Protein AF-Q5CYL1-F1 (afdb_monomer_lite)

Foldseek 3Di:
DDPPDDDDDDLVVVLVCVVVVNDDDDDDPCLDPVVLVVLVVALLQDLQVVVPLCNLVVVCSVCVSVVVVVSNVSSVVSVVNLVVVLLVVLVLVPDDDDPCVVVVVPPSNVSSVNSHHPVSVVVSVVSNVVVVVVVVVVVVVVVD

Radius of gyration: 20.31 Å; chains: 1; bounding box: 49×25×70 Å

Sequence (144 aa):
ILAGEILQLPIWLARELYSRGFVGIDYPDFLSSKMSNALRTDPCSVDLNNISPYFFQVSVIFLGLLQDELFLKVILESFRSRLEKLFLVSIYLHLPNSSESSKMNNDHTQVFLKSLTSIEKDMLEESSISYFQSANALYCRRVK

InterPro domains:
  IPR010492 GINS complex, subunit Psf3 [PTHR22768] (3-128)
  IPR021151 GINS subunit, domain A [PF05916] (31-132)
  IPR036224 GINS, helical bundle-like domain superfamily [SSF158573] (28-128)
  IPR038437 GINS complex, subunit Psf3 superfamily [G3DSA:1.20.58.2050] (1-136)

Structure (mmCIF, N/CA/C/O backbone):
data_AF-Q5CYL1-F1
#
_entry.id   AF-Q5CYL1-F1
#
loop_
_atom_site.group_PDB
_atom_site.id
_atom_site.type_symbol
_atom_site.label_atom_id
_atom_site.label_alt_id
_atom_site.label_comp_id
_atom_site.label_asym_id
_atom_site.label_entity_id
_atom_site.label_seq_id
_atom_site.pdbx_PDB_ins_code
_atom_site.Cartn_x
_atom_site.Cartn_y
_atom_site.Cartn_z
_atom_site.occupancy
_atom_site.B_iso_or_equiv
_atom_site.auth_seq_id
_atom_site.auth_comp_id
_atom_site.auth_asym_id
_atom_site.auth_atom_id
_atom_site.pdbx_PDB_model_num
ATOM 1 N N . ILE A 1 1 ? -23.460 -6.599 19.705 1.00 77.19 1 ILE A N 1
ATOM 2 C CA . ILE A 1 1 ? -22.292 -5.700 19.667 1.00 77.19 1 ILE A CA 1
ATOM 3 C C . ILE A 1 1 ? -22.298 -4.923 20.964 1.00 77.19 1 ILE A C 1
ATOM 5 O O . ILE A 1 1 ? -23.254 -4.190 21.216 1.00 77.19 1 ILE A O 1
ATOM 9 N N . LEU A 1 2 ? -21.318 -5.185 21.818 1.00 89.06 2 LEU A N 1
ATOM 10 C CA . LEU A 1 2 ? -21.114 -4.438 23.056 1.00 89.06 2 LEU A CA 1
ATOM 11 C C . LEU A 1 2 ? -20.278 -3.185 22.762 1.00 89.06 2 LEU A C 1
ATOM 13 O O . LEU A 1 2 ? -19.507 -3.149 21.804 1.00 89.06 2 LEU A O 1
ATOM 17 N N . ALA A 1 3 ? -20.437 -2.139 23.572 1.00 88.19 3 ALA A N 1
ATOM 18 C CA . ALA A 1 3 ? -19.595 -0.954 23.447 1.00 88.19 3 ALA A CA 1
ATOM 19 C C . ALA A 1 3 ? -18.129 -1.317 23.748 1.00 88.19 3 ALA A C 1
ATOM 21 O O . ALA A 1 3 ? -17.852 -1.967 24.755 1.00 88.19 3 ALA A O 1
ATOM 22 N N . GLY A 1 4 ? -17.207 -0.898 22.876 1.00 87.19 4 GLY A N 1
ATOM 23 C CA . GLY A 1 4 ? -15.774 -1.197 22.999 1.00 87.19 4 GLY A CA 1
ATOM 24 C C . GLY A 1 4 ? -15.348 -2.574 22.475 1.00 87.19 4 GLY A C 1
ATOM 25 O O . GLY A 1 4 ? -14.199 -2.962 22.662 1.00 87.19 4 GLY A O 1
ATOM 26 N N . GLU A 1 5 ? -16.244 -3.320 21.825 1.00 93.50 5 GLU A N 1
ATOM 27 C CA . GLU A 1 5 ? -15.903 -4.579 21.159 1.00 93.50 5 GLU A CA 1
ATOM 28 C C . GLU A 1 5 ? -15.056 -4.323 19.896 1.00 93.50 5 GLU A C 1
ATOM 30 O O . GLU A 1 5 ? -15.400 -3.473 19.074 1.00 93.50 5 GLU A O 1
ATOM 35 N N . ILE A 1 6 ? -13.953 -5.063 19.734 1.00 91.75 6 ILE A N 1
ATOM 36 C CA . ILE A 1 6 ? -13.077 -4.966 18.557 1.00 91.75 6 ILE A CA 1
ATOM 37 C C . ILE A 1 6 ? -13.688 -5.801 17.432 1.00 91.75 6 ILE A C 1
ATOM 39 O O . ILE A 1 6 ? -13.848 -7.015 17.560 1.00 91.75 6 ILE A O 1
ATOM 43 N N . LEU A 1 7 ? -14.009 -5.151 16.316 1.00 91.31 7 LEU A N 1
ATOM 44 C CA . LEU A 1 7 ? -14.642 -5.781 15.161 1.00 91.31 7 LEU A CA 1
ATOM 45 C C . LEU A 1 7 ? -13.722 -5.721 13.944 1.00 91.31 7 LEU A C 1
ATOM 47 O O . LEU A 1 7 ? -13.167 -4.673 13.622 1.00 91.31 7 LEU A O 1
ATOM 51 N N . GLN A 1 8 ? -13.621 -6.831 13.215 1.00 91.88 8 GLN A N 1
ATOM 52 C CA . GLN A 1 8 ? -13.008 -6.829 11.891 1.00 91.88 8 GLN A CA 1
ATOM 53 C C . GLN A 1 8 ? -14.054 -6.439 10.852 1.00 91.88 8 GLN A C 1
ATOM 55 O O . GLN A 1 8 ? -15.028 -7.160 10.632 1.00 91.88 8 GLN A O 1
ATOM 60 N N . LEU A 1 9 ? -13.855 -5.286 10.217 1.00 91.25 9 LEU A N 1
ATOM 61 C CA . LEU A 1 9 ? -14.783 -4.734 9.239 1.00 91.25 9 LEU A CA 1
ATOM 62 C C . LEU A 1 9 ? -14.091 -4.538 7.887 1.00 91.25 9 LEU A C 1
ATOM 64 O O . LEU A 1 9 ? -12.940 -4.098 7.840 1.00 91.25 9 LEU A O 1
ATOM 68 N N . PRO A 1 10 ? -14.793 -4.787 6.769 1.00 91.56 10 PRO A N 1
ATOM 69 C CA . PRO A 1 10 ? -14.323 -4.354 5.464 1.00 91.56 10 PRO A CA 1
ATOM 70 C C . PRO A 1 10 ? -14.152 -2.831 5.417 1.00 91.56 10 PRO A C 1
ATOM 72 O O . PRO A 1 10 ? -14.981 -2.091 5.950 1.00 91.56 10 PRO A O 1
ATOM 75 N N . ILE A 1 11 ? -13.121 -2.353 4.715 1.00 88.69 11 ILE A N 1
ATOM 76 C CA . ILE A 1 11 ? -12.754 -0.927 4.701 1.00 88.69 11 ILE A CA 1
ATOM 77 C C . ILE A 1 11 ? -13.882 -0.008 4.209 1.00 88.69 11 ILE A C 1
ATOM 79 O O . ILE A 1 11 ? -14.057 1.093 4.726 1.00 88.69 11 ILE A O 1
ATOM 83 N N . TRP A 1 12 ? -14.687 -0.474 3.249 1.00 91.94 12 TRP A N 1
ATOM 84 C CA . TRP A 1 12 ? -15.824 0.278 2.716 1.00 91.94 12 TRP A CA 1
ATOM 85 C C . TRP A 1 12 ? -16.910 0.505 3.773 1.00 91.94 12 TRP A C 1
ATOM 87 O O . TRP A 1 12 ? -17.505 1.576 3.811 1.00 91.94 12 TRP A O 1
ATOM 97 N N . LEU A 1 13 ? -17.130 -0.465 4.664 1.00 93.38 13 LEU A N 1
ATOM 98 C CA . LEU A 1 13 ? -18.106 -0.354 5.746 1.00 93.38 13 LEU A CA 1
ATOM 99 C C . LEU A 1 13 ? -17.538 0.455 6.909 1.00 93.38 13 LEU A C 1
ATOM 101 O O . LEU A 1 13 ? -18.213 1.335 7.438 1.00 93.38 13 LEU A O 1
ATOM 105 N N . ALA A 1 14 ? -16.285 0.179 7.281 1.00 91.81 14 ALA A N 1
ATOM 106 C CA . ALA A 1 14 ? -15.589 0.894 8.344 1.00 91.81 14 ALA A CA 1
ATOM 107 C C . ALA A 1 14 ? -15.565 2.404 8.071 1.00 91.81 14 ALA A C 1
ATOM 109 O O . ALA A 1 14 ? -15.857 3.190 8.967 1.00 91.81 14 ALA A O 1
ATOM 110 N N . ARG A 1 15 ? -15.320 2.808 6.818 1.00 90.88 15 ARG A N 1
ATOM 111 C CA . ARG A 1 15 ? -15.369 4.207 6.372 1.00 90.88 15 ARG A CA 1
ATOM 112 C C . ARG A 1 15 ? -16.718 4.874 6.640 1.00 90.88 15 ARG A C 1
ATOM 114 O O . ARG A 1 15 ? -16.751 5.976 7.181 1.00 90.88 15 ARG A O 1
ATOM 121 N N . GLU A 1 16 ? -17.812 4.217 6.265 1.00 94.06 16 GLU A N 1
ATOM 122 C CA . GLU A 1 16 ? -19.170 4.750 6.433 1.00 94.06 16 GLU A CA 1
ATOM 123 C C . GLU A 1 16 ? -19.608 4.807 7.899 1.00 94.06 16 GLU A C 1
ATOM 125 O O . GLU A 1 16 ? -20.347 5.704 8.300 1.00 94.06 16 GLU A O 1
ATOM 130 N N . LEU A 1 17 ? -19.164 3.854 8.718 1.00 93.69 17 LEU A N 1
ATOM 131 C CA . LEU A 1 17 ? -19.470 3.841 10.146 1.00 93.69 17 LEU A CA 1
ATOM 132 C C . LEU A 1 17 ? -18.627 4.863 10.915 1.00 93.69 17 LEU A C 1
ATOM 134 O O . LEU A 1 17 ? -19.149 5.536 11.804 1.00 93.69 17 LEU A O 1
ATOM 138 N N . TYR A 1 18 ? -17.352 5.011 10.552 1.00 91.88 18 TYR A N 1
ATOM 139 C CA . TYR A 1 18 ? -16.439 5.980 11.153 1.00 91.88 18 TYR A CA 1
ATOM 140 C C . TYR A 1 18 ? -16.882 7.418 10.866 1.00 91.88 18 TYR A C 1
ATOM 142 O O . TYR A 1 18 ? -16.953 8.229 11.785 1.00 91.88 18 TYR A O 1
ATOM 150 N N . SER A 1 19 ? -17.286 7.725 9.626 1.00 90.69 19 SER A N 1
ATOM 151 C CA . SER A 1 19 ? -17.769 9.067 9.253 1.00 90.69 19 SER A CA 1
ATOM 152 C C . SER A 1 19 ? -19.024 9.500 10.020 1.00 90.69 19 SER A C 1
ATOM 154 O O . SER A 1 19 ? -19.268 10.692 10.191 1.00 90.69 19 SER A O 1
ATOM 156 N N . ARG A 1 20 ? -19.804 8.533 10.514 1.00 93.88 20 ARG A N 1
ATOM 157 C CA . ARG A 1 20 ? -21.011 8.745 11.326 1.00 93.88 20 ARG A CA 1
ATOM 158 C C . ARG A 1 20 ? -20.756 8.655 12.834 1.00 93.88 20 ARG A C 1
ATOM 160 O O . ARG A 1 20 ? -21.696 8.813 13.606 1.00 93.88 20 ARG A O 1
ATOM 167 N N . GLY A 1 21 ? -19.518 8.389 13.257 1.00 91.44 21 GLY A N 1
ATOM 168 C CA . GLY A 1 21 ? -19.134 8.276 14.667 1.00 91.44 21 GLY A CA 1
ATOM 169 C C . GLY A 1 21 ? -19.598 6.990 15.359 1.00 91.44 21 GLY A C 1
ATOM 170 O O . GLY A 1 21 ? -19.662 6.955 16.585 1.00 91.44 21 GLY A O 1
ATOM 171 N N . PHE A 1 22 ? -19.938 5.936 14.608 1.00 92.94 22 PHE A N 1
ATOM 172 C CA . PHE A 1 22 ? -20.392 4.662 15.184 1.00 92.94 22 PHE A CA 1
ATOM 173 C C . PHE A 1 22 ? -19.251 3.743 15.624 1.00 92.94 22 PHE A C 1
ATOM 175 O O . PHE A 1 22 ? -19.459 2.888 16.482 1.00 92.94 22 PHE A O 1
ATOM 182 N N . VAL A 1 23 ? -18.067 3.886 15.026 1.00 93.06 23 VAL A N 1
ATOM 183 C CA . VAL A 1 23 ? -16.891 3.052 15.310 1.00 93.06 23 VAL A CA 1
ATOM 184 C C . VAL A 1 23 ? -15.639 3.918 15.390 1.00 93.06 23 VAL A C 1
ATOM 186 O O . VAL A 1 23 ? -15.543 4.927 14.694 1.00 93.06 23 VAL A O 1
ATOM 189 N N . GLY A 1 24 ? -14.678 3.509 16.217 1.00 90.94 24 GLY A N 1
ATOM 190 C CA . GLY A 1 24 ? -13.294 3.971 16.122 1.00 90.94 24 GLY A CA 1
ATOM 191 C C . GLY A 1 24 ? -12.519 3.134 15.102 1.00 90.94 24 GLY A C 1
ATOM 192 O O . GLY A 1 24 ? -12.924 2.016 14.782 1.00 90.94 24 GLY A O 1
ATOM 193 N N . ILE A 1 25 ? -11.416 3.675 14.586 1.00 89.75 25 ILE A N 1
ATOM 194 C CA . ILE A 1 25 ? -10.478 2.934 13.737 1.00 89.75 25 ILE A CA 1
ATOM 195 C C . ILE A 1 25 ? -9.176 2.780 14.511 1.00 89.75 25 ILE A C 1
ATOM 197 O O . ILE A 1 25 ? -8.536 3.776 14.848 1.00 89.75 25 ILE A O 1
ATOM 201 N N . ASP A 1 26 ? -8.786 1.534 14.757 1.00 88.62 26 ASP A N 1
ATOM 202 C CA . ASP A 1 26 ? -7.466 1.230 15.290 1.00 88.62 26 ASP A CA 1
ATOM 203 C C . ASP A 1 26 ? -6.407 1.425 14.209 1.00 88.62 26 ASP A C 1
ATOM 205 O O . ASP A 1 26 ? -6.609 1.123 13.027 1.00 88.62 26 ASP A O 1
ATOM 209 N N . TYR A 1 27 ? -5.259 1.946 14.625 1.00 87.94 27 TYR A N 1
ATOM 210 C CA . TYR A 1 27 ? -4.153 2.195 13.722 1.00 87.94 27 TYR A CA 1
ATOM 211 C C . TYR A 1 27 ? -3.529 0.857 13.294 1.00 87.94 27 TYR A C 1
ATOM 213 O O . TYR A 1 27 ? -3.073 0.104 14.157 1.00 87.94 27 TYR A O 1
ATOM 221 N N . PRO A 1 28 ? -3.508 0.520 11.993 1.00 88.00 28 PRO A N 1
ATOM 222 C CA . PRO A 1 28 ? -3.109 -0.813 11.570 1.00 88.00 28 PRO A CA 1
ATOM 223 C C . PRO A 1 28 ? -1.598 -1.026 11.717 1.00 88.00 28 PRO A C 1
ATOM 225 O O . PRO A 1 28 ? -0.795 -0.146 11.402 1.00 88.00 28 PRO A O 1
ATOM 228 N N . ASP A 1 29 ? -1.199 -2.238 12.110 1.00 88.44 29 ASP A N 1
ATOM 229 C CA . ASP A 1 29 ? 0.202 -2.590 12.394 1.00 88.44 29 ASP A CA 1
ATOM 230 C C . ASP A 1 29 ? 1.154 -2.332 11.214 1.00 88.44 29 ASP A C 1
ATOM 232 O O . ASP A 1 29 ? 2.312 -1.930 11.391 1.00 88.44 29 ASP A O 1
ATOM 236 N N . PHE A 1 30 ? 0.669 -2.529 9.983 1.00 90.38 30 PHE A N 1
ATOM 237 C CA . PHE A 1 30 ? 1.467 -2.308 8.777 1.00 90.38 30 PHE A CA 1
ATOM 238 C C . PHE A 1 30 ? 1.735 -0.826 8.491 1.00 90.38 30 PHE A C 1
ATOM 240 O O . PHE A 1 30 ? 2.660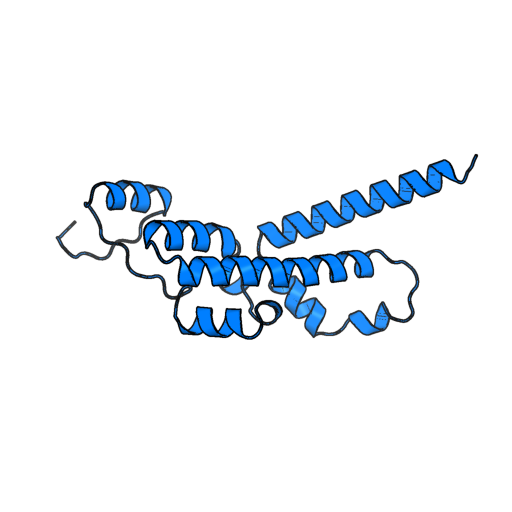 -0.529 7.741 1.00 90.38 30 PHE A O 1
ATOM 247 N N . LEU A 1 31 ? 0.989 0.097 9.105 1.00 92.00 31 LEU A N 1
ATOM 248 C CA . LEU A 1 31 ? 1.283 1.529 9.080 1.00 92.00 31 LEU A CA 1
ATOM 249 C C . LEU A 1 31 ? 2.148 1.957 10.266 1.00 92.00 31 LEU A C 1
ATOM 251 O O . LEU A 1 31 ? 2.286 3.136 10.505 1.00 92.00 31 LEU A O 1
ATOM 255 N N . SER A 1 32 ? 2.770 1.057 11.024 1.00 93.81 32 SER A N 1
ATOM 256 C CA . SER A 1 32 ? 3.580 1.445 12.189 1.00 93.81 32 SER A CA 1
ATOM 257 C C . SER A 1 32 ? 4.701 2.463 11.894 1.00 93.81 32 SER A C 1
ATOM 259 O O . SER A 1 32 ? 5.238 2.567 10.788 1.00 93.81 32 SER A O 1
ATOM 261 N N . SER A 1 33 ? 5.159 3.160 12.939 1.00 93.56 33 SER A N 1
ATOM 262 C CA . SER A 1 33 ? 6.337 4.043 12.871 1.00 93.56 33 SER A CA 1
ATOM 263 C C . SER A 1 33 ? 7.588 3.326 12.345 1.00 93.56 33 SER A C 1
ATOM 265 O O . SER A 1 33 ? 8.384 3.913 11.610 1.00 93.56 33 SER A O 1
ATOM 267 N N . LYS A 1 34 ? 7.732 2.028 12.649 1.00 95.12 34 LYS A N 1
ATOM 268 C CA . LYS A 1 34 ? 8.780 1.161 12.098 1.00 95.12 34 LYS A CA 1
ATOM 269 C C . LYS A 1 34 ? 8.684 1.061 10.575 1.00 95.12 34 LYS A C 1
ATOM 271 O O . LYS A 1 34 ? 9.710 1.195 9.910 1.00 95.12 34 LYS A O 1
ATOM 276 N N . MET A 1 35 ? 7.481 0.862 10.030 1.00 95.94 35 MET A N 1
ATOM 277 C CA . MET A 1 35 ? 7.261 0.870 8.581 1.00 95.94 35 MET A CA 1
ATOM 278 C C . MET A 1 35 ? 7.620 2.231 7.982 1.00 95.94 35 MET A C 1
ATOM 280 O O . MET A 1 35 ? 8.354 2.289 7.001 1.00 95.94 35 MET A O 1
ATOM 284 N N . SER A 1 36 ? 7.185 3.325 8.615 1.00 95.75 36 SER A N 1
ATOM 285 C CA . SER A 1 36 ? 7.506 4.691 8.173 1.00 95.75 36 SER A CA 1
ATOM 286 C C . SER A 1 36 ? 9.014 4.903 8.033 1.00 95.75 36 SER A C 1
ATOM 288 O O . SER A 1 36 ? 9.497 5.414 7.027 1.00 95.75 36 SER A O 1
ATOM 290 N N . ASN A 1 37 ? 9.779 4.457 9.030 1.00 96.69 37 ASN A N 1
ATOM 291 C CA . ASN A 1 37 ? 11.231 4.597 9.045 1.00 96.69 37 ASN A CA 1
ATOM 292 C C . ASN A 1 37 ? 11.915 3.709 8.000 1.00 96.69 37 ASN A C 1
ATOM 294 O O . ASN A 1 37 ? 12.863 4.154 7.354 1.00 96.69 37 ASN A O 1
ATOM 298 N N . ALA A 1 38 ? 11.428 2.483 7.800 1.00 96.62 38 ALA A N 1
ATOM 299 C CA . ALA A 1 38 ? 11.931 1.595 6.755 1.00 96.62 38 ALA A CA 1
ATOM 300 C C . ALA A 1 38 ? 11.722 2.207 5.359 1.00 96.62 38 ALA A C 1
ATOM 302 O O . ALA A 1 38 ? 12.661 2.287 4.569 1.00 96.62 38 ALA A O 1
ATOM 303 N N . LEU A 1 39 ? 10.521 2.732 5.106 1.00 97.06 39 LEU A N 1
ATOM 304 C CA . LEU A 1 39 ? 10.150 3.396 3.858 1.00 97.06 39 LEU A CA 1
ATOM 305 C C . LEU A 1 39 ? 10.935 4.683 3.588 1.00 97.06 39 LEU A C 1
ATOM 307 O O . LEU A 1 39 ? 11.295 4.947 2.445 1.00 97.06 39 LEU A O 1
ATOM 311 N N . ARG A 1 40 ? 11.238 5.469 4.628 1.00 96.50 40 ARG A N 1
ATOM 312 C CA . ARG A 1 40 ? 12.110 6.651 4.514 1.00 96.50 40 ARG A CA 1
ATOM 313 C C . ARG A 1 40 ? 13.567 6.296 4.222 1.00 96.50 40 ARG A C 1
ATOM 315 O O . ARG A 1 40 ? 14.277 7.121 3.660 1.00 96.50 40 ARG A O 1
ATOM 322 N N . THR A 1 41 ? 14.015 5.115 4.647 1.00 97.12 41 THR A N 1
ATOM 323 C CA . THR A 1 41 ? 15.411 4.684 4.508 1.00 97.12 41 THR A CA 1
ATOM 324 C C . THR A 1 41 ? 15.680 4.126 3.114 1.00 97.12 41 THR A C 1
ATOM 326 O O . THR A 1 41 ? 16.534 4.644 2.403 1.00 97.12 41 THR A O 1
ATOM 329 N N . ASP A 1 42 ? 14.953 3.080 2.717 1.00 95.62 42 ASP A N 1
ATOM 330 C CA . ASP A 1 42 ? 15.002 2.534 1.359 1.00 95.62 42 ASP A CA 1
ATOM 331 C C . ASP A 1 42 ? 13.691 1.789 1.042 1.00 95.62 42 ASP A C 1
ATOM 333 O O . ASP A 1 42 ? 13.540 0.613 1.400 1.00 95.62 42 ASP A O 1
ATOM 337 N N . PRO A 1 43 ? 12.748 2.424 0.325 1.00 96.25 43 PRO A N 1
ATOM 338 C CA . PRO A 1 43 ? 11.465 1.811 -0.005 1.00 96.25 43 PRO A CA 1
ATOM 339 C C . PRO A 1 43 ? 11.596 0.649 -1.003 1.00 96.25 43 PRO A C 1
ATOM 341 O O . PRO A 1 43 ? 10.701 -0.194 -1.097 1.00 96.25 43 PRO A O 1
ATOM 344 N N . CYS A 1 44 ? 12.701 0.566 -1.749 1.00 95.25 44 CYS A N 1
ATOM 345 C CA . CYS A 1 44 ? 12.949 -0.503 -2.713 1.00 95.25 4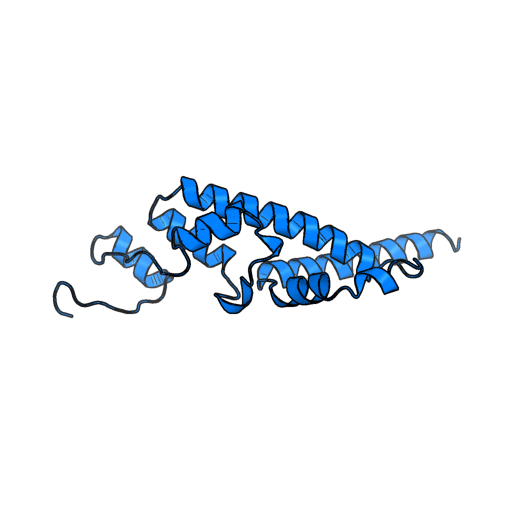4 CYS A CA 1
ATOM 346 C C . CYS A 1 44 ? 13.458 -1.795 -2.058 1.00 95.25 44 CYS A C 1
ATOM 348 O O . CYS A 1 44 ? 13.441 -2.842 -2.708 1.00 95.25 44 CYS A O 1
ATOM 350 N N . SER A 1 45 ? 13.914 -1.730 -0.804 1.00 93.81 45 SER A N 1
ATOM 351 C CA . SER A 1 45 ? 14.357 -2.893 -0.023 1.00 93.81 45 SER A CA 1
ATOM 352 C C . SER A 1 45 ? 13.221 -3.607 0.718 1.00 93.81 45 SER A C 1
ATOM 354 O O . SER A 1 45 ? 13.384 -4.750 1.143 1.00 93.81 45 SER A O 1
ATOM 356 N N . VAL A 1 46 ? 12.067 -2.950 0.873 1.00 95.50 46 VAL A N 1
ATOM 357 C CA . VAL A 1 46 ? 10.935 -3.464 1.654 1.00 95.50 46 VAL A CA 1
ATOM 358 C C . VAL A 1 46 ? 10.069 -4.402 0.810 1.00 95.50 46 VAL A C 1
ATOM 360 O O . VAL A 1 46 ? 9.679 -4.070 -0.315 1.00 95.50 46 VAL A O 1
ATOM 363 N N . ASP A 1 47 ? 9.719 -5.561 1.380 1.00 95.81 47 ASP A N 1
ATOM 364 C CA . ASP A 1 47 ? 8.775 -6.501 0.771 1.00 95.81 47 ASP A CA 1
ATOM 365 C C . ASP A 1 47 ? 7.313 -6.101 1.029 1.00 95.81 47 ASP A C 1
ATOM 367 O O . ASP A 1 47 ? 6.653 -6.601 1.942 1.00 95.81 47 ASP A O 1
ATOM 371 N N . LEU A 1 48 ? 6.819 -5.155 0.226 1.00 96.25 48 LEU A N 1
ATOM 372 C CA . LEU A 1 48 ? 5.452 -4.639 0.340 1.00 96.25 48 LEU A CA 1
ATOM 373 C C . LEU A 1 48 ? 4.398 -5.669 -0.071 1.00 96.25 48 LEU A C 1
ATOM 375 O O . LEU A 1 48 ? 3.325 -5.708 0.527 1.00 96.25 48 LEU A O 1
ATOM 379 N N . ASN A 1 49 ? 4.708 -6.530 -1.041 1.00 96.19 49 ASN A N 1
ATOM 380 C CA . ASN A 1 49 ? 3.791 -7.565 -1.509 1.00 96.19 49 ASN A CA 1
ATOM 381 C C . ASN A 1 49 ? 3.479 -8.600 -0.418 1.00 96.19 49 ASN A C 1
ATOM 383 O O . ASN A 1 49 ? 2.334 -9.034 -0.307 1.00 96.19 49 ASN A O 1
ATOM 387 N N . ASN A 1 50 ? 4.468 -8.957 0.409 1.00 95.25 50 ASN A N 1
ATOM 388 C CA . ASN A 1 50 ? 4.262 -9.864 1.541 1.00 95.25 50 ASN A CA 1
ATOM 389 C C . ASN A 1 50 ? 3.384 -9.255 2.652 1.00 95.25 50 ASN A C 1
ATOM 391 O O . ASN A 1 50 ? 2.716 -9.980 3.381 1.00 95.25 50 ASN A O 1
ATOM 395 N N . ILE A 1 51 ? 3.368 -7.925 2.781 1.00 94.19 51 ILE A N 1
ATOM 396 C CA . ILE A 1 51 ? 2.501 -7.219 3.735 1.00 94.19 51 ILE A CA 1
ATOM 397 C C . ILE A 1 51 ? 1.078 -7.135 3.183 1.00 94.19 51 ILE A C 1
ATOM 399 O O . ILE A 1 51 ? 0.116 -7.514 3.846 1.00 94.19 51 ILE A O 1
ATOM 403 N N . SER A 1 52 ? 0.939 -6.600 1.972 1.00 94.19 52 SER A N 1
ATOM 404 C CA . SER A 1 52 ? -0.323 -6.543 1.247 1.00 94.19 52 SER A CA 1
ATOM 405 C C . SER A 1 52 ? -0.054 -6.279 -0.235 1.00 94.19 52 SER A C 1
ATOM 407 O O . SER A 1 52 ? 0.572 -5.269 -0.570 1.00 94.19 52 SER A O 1
ATOM 409 N N . PRO A 1 53 ? -0.616 -7.080 -1.156 1.00 96.25 53 PRO A N 1
ATOM 410 C CA . PRO A 1 53 ? -0.562 -6.783 -2.586 1.00 96.25 53 PRO A CA 1
ATOM 411 C C . PRO A 1 53 ? -1.145 -5.408 -2.943 1.00 96.25 53 PRO A C 1
ATOM 413 O O . PRO A 1 53 ? -0.788 -4.841 -3.969 1.00 96.25 53 PRO A O 1
ATOM 416 N N . TYR A 1 54 ? -2.012 -4.849 -2.094 1.00 96.12 54 TYR A N 1
ATOM 417 C CA . TYR A 1 54 ? -2.661 -3.548 -2.284 1.00 96.12 54 TYR A CA 1
ATOM 418 C C . TYR A 1 54 ? -2.129 -2.480 -1.321 1.00 96.12 54 TYR A C 1
ATOM 420 O O . TYR A 1 54 ? -2.859 -1.559 -0.952 1.00 96.12 54 TYR A O 1
ATOM 428 N N . PHE A 1 55 ? -0.877 -2.621 -0.869 1.00 96.62 55 PHE A N 1
ATOM 429 C CA . PHE A 1 55 ? -0.272 -1.767 0.153 1.00 96.62 55 PHE A CA 1
ATOM 430 C C . PHE A 1 55 ? -0.504 -0.272 -0.106 1.00 96.62 55 PHE A C 1
ATOM 432 O O . PHE A 1 55 ? -1.004 0.419 0.778 1.00 96.62 55 PHE A O 1
ATOM 439 N N . PHE A 1 56 ? -0.217 0.228 -1.312 1.00 96.44 56 PHE A N 1
ATOM 440 C CA . PHE A 1 56 ? -0.375 1.651 -1.631 1.00 96.44 56 PHE A CA 1
ATOM 441 C C . PHE A 1 56 ? -1.835 2.104 -1.599 1.00 96.44 56 PHE A C 1
ATOM 443 O O . PHE A 1 56 ? -2.153 3.097 -0.946 1.00 96.44 56 PHE A O 1
ATOM 450 N N . GLN A 1 57 ? -2.736 1.363 -2.248 1.00 94.75 57 GLN A N 1
ATOM 451 C CA . GLN A 1 57 ? -4.156 1.716 -2.311 1.00 94.75 57 GLN A CA 1
ATOM 452 C C . GLN A 1 57 ? -4.785 1.744 -0.917 1.00 94.75 57 GLN A C 1
ATOM 454 O O . GLN A 1 57 ? -5.481 2.693 -0.560 1.00 94.75 57 GLN A O 1
ATOM 459 N N . VAL A 1 58 ? -4.507 0.718 -0.111 1.00 94.06 58 VAL A N 1
ATOM 460 C CA . VAL A 1 58 ? -5.040 0.604 1.248 1.00 94.06 58 VAL A CA 1
ATOM 461 C C . VAL A 1 58 ? -4.438 1.676 2.157 1.00 94.06 58 VAL A C 1
ATOM 463 O O . VAL A 1 58 ? -5.180 2.307 2.909 1.00 94.06 58 VAL A O 1
ATOM 466 N N . SER A 1 59 ? -3.131 1.942 2.057 1.00 95.25 59 SER A N 1
ATOM 467 C CA . SER A 1 59 ? -2.458 2.965 2.870 1.00 95.25 59 SER A CA 1
ATOM 468 C C . SER A 1 59 ? -3.023 4.359 2.618 1.00 95.25 59 SER A C 1
ATOM 470 O O . SER A 1 59 ? -3.308 5.072 3.572 1.00 95.25 59 SER A O 1
ATOM 472 N N . VAL A 1 60 ? -3.258 4.738 1.356 1.00 95.25 60 VAL A N 1
ATOM 473 C CA . VAL A 1 60 ? -3.856 6.043 1.017 1.00 95.25 60 VAL A CA 1
ATOM 474 C C . VAL A 1 60 ? -5.255 6.187 1.622 1.00 95.25 60 VAL A C 1
ATOM 476 O O . VAL A 1 60 ? -5.580 7.240 2.167 1.00 95.25 60 VAL A O 1
ATOM 479 N N . ILE A 1 61 ? -6.073 5.130 1.578 1.00 92.69 61 ILE A N 1
ATOM 480 C CA . ILE A 1 61 ? -7.420 5.158 2.166 1.00 92.69 61 ILE A CA 1
ATOM 481 C C . ILE A 1 61 ? -7.341 5.311 3.689 1.00 92.69 61 ILE A C 1
ATOM 483 O O . ILE A 1 61 ? -8.002 6.188 4.240 1.00 92.69 61 ILE A O 1
ATOM 487 N N . PHE A 1 62 ? -6.535 4.493 4.373 1.00 92.69 62 PHE A N 1
ATOM 488 C CA . PHE A 1 62 ? -6.412 4.545 5.834 1.00 92.69 62 PHE A CA 1
ATOM 489 C C . PHE A 1 62 ? -5.827 5.867 6.324 1.00 92.69 62 PHE A C 1
ATOM 491 O O . PHE A 1 62 ? -6.392 6.478 7.224 1.00 92.69 62 PHE A O 1
ATOM 498 N N . LEU A 1 63 ? -4.734 6.335 5.722 1.00 94.06 63 LEU A N 1
ATOM 499 C CA . LEU A 1 63 ? -4.086 7.584 6.124 1.00 94.06 63 LEU A CA 1
ATOM 500 C C . LEU A 1 63 ? -4.988 8.795 5.867 1.00 94.06 63 LEU A C 1
ATOM 502 O O . LEU A 1 63 ? -5.007 9.713 6.681 1.00 94.06 63 LEU A O 1
ATOM 506 N N . GLY A 1 64 ? -5.807 8.760 4.810 1.00 92.00 64 GLY A N 1
ATOM 507 C CA . GLY A 1 64 ? -6.843 9.766 4.578 1.00 92.00 64 GLY A CA 1
ATOM 508 C C . GLY A 1 64 ? -7.970 9.738 5.620 1.00 92.00 64 GLY A C 1
ATOM 509 O O . GLY A 1 64 ? -8.474 10.791 6.001 1.00 92.00 64 GLY A O 1
ATOM 510 N N . LEU A 1 65 ? -8.360 8.558 6.120 1.00 90.19 65 LEU A N 1
ATOM 511 C CA . LEU A 1 65 ? -9.345 8.431 7.208 1.00 90.19 65 LEU A CA 1
ATOM 512 C C . LEU A 1 65 ? -8.788 8.891 8.560 1.00 90.19 65 LEU A C 1
ATOM 514 O O . LEU A 1 65 ? -9.512 9.497 9.349 1.00 90.19 65 LEU A O 1
ATOM 518 N N . LEU A 1 66 ? -7.510 8.610 8.809 1.00 90.06 66 LEU A N 1
ATOM 519 C CA . LEU A 1 66 ? -6.788 8.960 10.033 1.00 90.06 66 LEU A CA 1
ATOM 520 C C . LEU A 1 66 ? -6.229 10.393 10.015 1.00 90.06 66 LEU A C 1
ATOM 522 O O . LEU A 1 66 ? -5.728 10.851 11.036 1.00 90.06 66 LEU A O 1
ATOM 526 N N . GLN A 1 67 ? -6.328 11.092 8.878 1.00 91.75 67 GLN A N 1
ATOM 527 C CA . GLN A 1 67 ? -5.796 12.443 8.661 1.00 91.75 67 GLN A CA 1
ATOM 528 C C . GLN A 1 67 ? -4.283 12.560 8.944 1.00 91.75 67 GLN A C 1
ATOM 530 O O . GLN A 1 67 ? -3.797 13.591 9.410 1.00 91.75 67 GLN A O 1
ATOM 535 N N . ASP A 1 68 ? -3.519 11.504 8.648 1.00 94.38 68 ASP A N 1
ATOM 536 C CA . ASP A 1 68 ? -2.062 11.460 8.824 1.00 94.38 68 ASP A CA 1
ATOM 537 C C . ASP A 1 68 ? -1.342 11.827 7.515 1.00 94.38 68 ASP A C 1
ATOM 539 O O . ASP A 1 68 ? -0.846 10.984 6.760 1.00 94.38 68 ASP A O 1
ATOM 543 N N . GLU A 1 69 ? -1.296 13.132 7.246 1.00 95.56 69 GLU A N 1
ATOM 544 C CA . GLU A 1 69 ? -0.664 13.713 6.052 1.00 95.56 69 GLU A CA 1
ATOM 545 C C . GLU A 1 69 ? 0.856 13.484 6.008 1.00 95.56 69 GLU A C 1
ATOM 547 O O . GLU A 1 69 ? 1.463 13.389 4.936 1.00 95.56 69 GLU A O 1
ATOM 552 N N . LEU A 1 70 ? 1.499 13.380 7.176 1.00 95.25 70 LEU A N 1
ATOM 553 C CA . LEU A 1 70 ? 2.947 13.198 7.271 1.00 95.25 70 LEU A CA 1
ATOM 554 C C . LEU A 1 70 ? 3.356 11.815 6.778 1.00 95.25 70 LEU A C 1
ATOM 556 O O . LEU A 1 70 ? 4.326 11.694 6.025 1.00 95.25 70 LEU A O 1
ATOM 560 N N . PHE A 1 71 ? 2.632 10.774 7.184 1.00 95.81 71 PHE A N 1
ATOM 561 C CA . PHE A 1 71 ? 2.869 9.439 6.656 1.00 95.81 71 PHE A CA 1
ATOM 562 C C . PHE A 1 71 ? 2.377 9.337 5.211 1.00 95.81 71 PHE A C 1
ATOM 564 O O . PHE A 1 71 ? 3.078 8.771 4.376 1.00 95.81 71 PHE A O 1
ATOM 571 N N . LEU A 1 72 ? 1.248 9.955 4.853 1.00 97.00 72 LEU A N 1
ATOM 572 C CA . LEU A 1 72 ? 0.777 9.938 3.464 1.00 97.00 72 LEU A CA 1
ATOM 573 C C . LEU A 1 72 ? 1.857 10.444 2.496 1.00 97.00 72 LEU A C 1
ATOM 575 O O . LEU A 1 72 ? 2.117 9.812 1.471 1.00 97.00 72 LEU A O 1
ATOM 579 N N . LYS A 1 73 ? 2.570 11.512 2.869 1.00 97.44 73 LYS A N 1
ATOM 580 C CA . LYS A 1 73 ? 3.722 12.008 2.112 1.00 97.44 73 LYS A CA 1
ATOM 581 C C . LYS A 1 73 ? 4.833 10.962 1.962 1.00 97.44 73 LYS A C 1
ATOM 583 O O . LYS A 1 73 ? 5.344 10.792 0.859 1.00 97.44 73 LYS A O 1
ATOM 588 N N . VAL A 1 74 ? 5.168 10.232 3.029 1.00 97.69 74 VAL A N 1
ATOM 589 C CA . VAL A 1 74 ? 6.153 9.133 2.977 1.00 97.69 74 VAL A CA 1
ATOM 590 C C . VAL A 1 74 ? 5.706 8.051 1.999 1.00 97.69 74 VAL A C 1
ATOM 592 O O . VAL A 1 74 ? 6.504 7.625 1.174 1.00 97.69 74 VAL A O 1
ATOM 595 N N . ILE A 1 75 ? 4.435 7.637 2.039 1.00 97.50 75 ILE A N 1
ATOM 596 C CA . ILE A 1 75 ? 3.893 6.627 1.116 1.00 97.50 75 ILE A CA 1
ATOM 597 C C . ILE A 1 75 ? 4.038 7.081 -0.341 1.00 97.50 75 ILE A C 1
ATOM 599 O O . ILE A 1 75 ? 4.473 6.297 -1.184 1.00 97.50 75 ILE A O 1
ATOM 603 N N . LEU A 1 76 ? 3.714 8.342 -0.639 1.00 97.31 76 LEU A N 1
ATOM 604 C CA . LEU A 1 76 ? 3.827 8.902 -1.989 1.00 97.31 76 LEU A CA 1
ATOM 605 C C . LEU A 1 76 ? 5.285 8.994 -2.464 1.00 97.31 76 LEU A C 1
ATOM 607 O O . LEU A 1 76 ? 5.585 8.628 -3.601 1.00 97.31 76 LEU A O 1
ATOM 611 N N . GLU A 1 77 ? 6.202 9.440 -1.604 1.00 97.94 77 GLU A N 1
ATOM 612 C CA . GLU A 1 77 ? 7.639 9.488 -1.908 1.00 97.94 77 GLU A CA 1
ATOM 613 C C . GLU A 1 77 ? 8.217 8.082 -2.122 1.00 97.94 77 GLU A C 1
ATOM 615 O O . GLU A 1 77 ? 8.968 7.854 -3.074 1.00 97.94 77 GLU A O 1
ATOM 620 N N . SER A 1 78 ? 7.813 7.112 -1.299 1.00 97.50 78 SER A N 1
ATOM 621 C CA . SER A 1 78 ? 8.189 5.707 -1.457 1.00 97.50 78 SER A CA 1
ATOM 622 C C . SER A 1 78 ? 7.674 5.111 -2.761 1.00 97.50 78 SER A C 1
ATOM 624 O O . SER A 1 78 ? 8.431 4.436 -3.457 1.00 97.50 78 SER A O 1
ATOM 626 N N . PHE A 1 79 ? 6.414 5.381 -3.115 1.00 97.81 79 PHE A N 1
ATOM 627 C CA . PHE A 1 79 ? 5.835 4.938 -4.380 1.00 97.81 79 PHE A CA 1
ATOM 628 C C . PHE A 1 79 ? 6.622 5.501 -5.563 1.00 97.81 79 PHE A C 1
ATOM 630 O O . PHE A 1 79 ? 7.036 4.752 -6.443 1.00 97.81 79 PHE A O 1
ATOM 637 N N . ARG A 1 80 ? 6.926 6.803 -5.542 1.00 97.38 80 ARG A N 1
ATOM 638 C CA . ARG A 1 80 ? 7.741 7.450 -6.575 1.00 97.38 80 ARG A CA 1
ATOM 639 C C . ARG A 1 80 ? 9.119 6.799 -6.719 1.00 97.38 80 ARG A C 1
ATOM 641 O O . ARG A 1 80 ? 9.500 6.449 -7.830 1.00 97.38 80 ARG A O 1
ATOM 648 N N . SER A 1 81 ? 9.853 6.620 -5.621 1.00 96.75 81 SER A N 1
ATOM 649 C CA . SER A 1 81 ? 11.193 6.014 -5.651 1.00 96.75 81 SER A CA 1
ATOM 650 C C . SER A 1 81 ? 11.167 4.591 -6.223 1.00 96.75 81 SER A C 1
ATOM 652 O O . SER A 1 81 ? 12.015 4.218 -7.037 1.00 96.75 81 SER A O 1
ATOM 654 N N . ARG A 1 82 ? 10.148 3.804 -5.864 1.00 96.88 82 ARG A N 1
ATOM 655 C CA . ARG A 1 82 ? 9.961 2.454 -6.403 1.00 96.88 82 ARG A CA 1
ATOM 656 C C . ARG A 1 82 ? 9.586 2.463 -7.881 1.00 96.88 82 ARG A C 1
ATOM 658 O O . ARG A 1 82 ? 10.113 1.633 -8.616 1.00 96.88 82 ARG A O 1
ATOM 665 N N . LEU A 1 83 ? 8.762 3.408 -8.338 1.00 95.19 83 LEU A N 1
ATOM 666 C CA . LEU A 1 83 ? 8.452 3.576 -9.761 1.00 95.19 83 LEU A CA 1
ATOM 667 C C . LEU A 1 83 ? 9.679 3.961 -10.589 1.00 95.19 83 LEU A C 1
ATOM 669 O O . LEU A 1 83 ? 9.856 3.433 -11.683 1.00 95.19 83 LEU A O 1
ATOM 673 N N . GLU A 1 84 ? 10.550 4.830 -10.075 1.00 92.94 84 GLU A N 1
ATOM 674 C CA . GLU A 1 84 ? 11.811 5.177 -10.742 1.00 92.94 84 GLU A CA 1
ATOM 675 C C . GLU A 1 84 ? 12.674 3.918 -10.951 1.00 92.94 84 GLU A C 1
ATOM 677 O O . GLU A 1 84 ? 13.141 3.657 -12.063 1.00 92.94 84 GLU A O 1
ATOM 682 N N . LYS A 1 85 ? 12.804 3.067 -9.922 1.00 92.38 85 LYS A N 1
ATOM 683 C CA . LYS A 1 85 ? 13.498 1.774 -10.036 1.00 92.38 85 LYS A CA 1
ATOM 684 C C . LYS A 1 85 ? 12.785 0.805 -10.984 1.00 92.38 85 LYS A C 1
ATOM 686 O O . LYS A 1 85 ? 13.448 0.160 -11.794 1.00 92.38 85 LYS A O 1
ATOM 691 N N . LEU A 1 86 ? 11.459 0.704 -10.903 1.00 92.44 86 LEU A N 1
ATOM 692 C CA . LEU A 1 86 ? 10.642 -0.157 -11.761 1.00 92.44 86 LEU A CA 1
ATOM 693 C C . LEU A 1 86 ? 10.827 0.198 -13.236 1.00 92.44 86 LEU A C 1
ATOM 695 O O . LEU A 1 86 ? 11.054 -0.685 -14.060 1.00 92.44 86 LEU A O 1
ATOM 699 N N . PHE A 1 87 ? 10.795 1.490 -13.557 1.00 88.25 87 PHE A N 1
ATOM 700 C CA . PHE A 1 87 ? 10.996 1.986 -14.910 1.00 88.25 87 PHE A CA 1
ATOM 701 C C . PHE A 1 87 ? 12.384 1.626 -15.439 1.00 88.25 87 PHE A C 1
ATOM 703 O O . PHE A 1 87 ? 12.496 1.101 -16.547 1.00 88.25 87 PHE A O 1
ATOM 710 N N . LEU A 1 88 ? 13.435 1.813 -14.634 1.00 87.06 88 LEU A N 1
ATOM 711 C CA . LEU A 1 88 ? 14.778 1.372 -15.008 1.00 87.06 88 LEU A CA 1
ATOM 712 C C . LEU A 1 88 ? 14.793 -0.130 -15.308 1.00 87.06 88 LEU A C 1
ATOM 714 O O . LEU A 1 88 ? 15.195 -0.521 -16.401 1.00 87.06 88 LEU A O 1
ATOM 718 N N . VAL A 1 89 ? 14.289 -0.964 -14.393 1.00 86.44 89 VAL A N 1
ATOM 719 C CA . VAL A 1 89 ? 14.218 -2.424 -14.583 1.00 86.44 89 VAL A CA 1
ATOM 720 C C . VAL A 1 89 ? 13.456 -2.786 -15.861 1.00 86.44 89 VAL A C 1
ATOM 722 O O . VAL A 1 89 ? 13.929 -3.632 -16.619 1.00 86.44 89 VAL A O 1
ATOM 725 N N . SER A 1 90 ? 12.337 -2.115 -16.149 1.00 84.69 90 SER A N 1
ATOM 726 C CA . SER A 1 90 ? 11.537 -2.358 -17.355 1.00 84.69 90 SER A CA 1
ATOM 727 C C . SER A 1 90 ? 12.339 -2.149 -18.644 1.00 84.69 90 SER A C 1
ATOM 729 O O . SER A 1 90 ? 12.297 -3.003 -19.527 1.00 84.69 90 SER A O 1
ATOM 731 N N . ILE A 1 91 ? 13.140 -1.080 -18.733 1.00 80.38 91 ILE A N 1
ATOM 732 C CA . ILE A 1 91 ? 13.983 -0.793 -19.903 1.00 80.38 91 ILE A CA 1
ATOM 733 C C . ILE A 1 91 ? 15.002 -1.912 -20.104 1.00 80.38 91 ILE A C 1
ATOM 735 O O . ILE A 1 91 ? 15.185 -2.400 -21.219 1.00 80.38 91 ILE A O 1
ATOM 739 N N . TYR A 1 92 ? 15.664 -2.329 -19.026 1.00 77.06 92 TYR A N 1
ATOM 740 C CA . TYR A 1 92 ? 16.714 -3.337 -19.108 1.00 77.06 92 TYR A CA 1
ATOM 741 C C . TYR A 1 92 ? 16.188 -4.728 -19.459 1.00 77.06 92 TYR A C 1
ATOM 743 O O . TYR A 1 92 ? 16.867 -5.449 -20.184 1.00 77.06 92 TYR A O 1
ATOM 751 N N . LEU A 1 93 ? 14.986 -5.095 -19.001 1.00 76.44 93 LEU A N 1
ATOM 752 C CA . LEU A 1 93 ? 14.348 -6.358 -19.388 1.00 76.44 93 LEU A CA 1
ATOM 753 C C . LEU A 1 93 ? 14.101 -6.448 -20.905 1.00 76.44 93 LEU A C 1
ATOM 755 O O . LEU A 1 93 ? 14.093 -7.548 -21.449 1.00 76.44 93 LEU A O 1
ATOM 759 N N . HIS A 1 94 ? 13.929 -5.312 -21.588 1.00 70.44 94 HIS A N 1
ATOM 760 C CA . HIS A 1 94 ? 13.586 -5.262 -23.012 1.00 70.44 94 HIS A CA 1
ATOM 761 C C . HIS A 1 94 ? 14.763 -4.936 -23.944 1.00 70.44 94 HIS A C 1
ATOM 763 O O . HIS A 1 94 ? 14.598 -4.976 -25.165 1.00 70.44 94 HIS A O 1
ATOM 769 N N . LEU A 1 95 ? 15.951 -4.614 -23.418 1.00 68.38 95 LEU A N 1
ATOM 770 C CA . LEU A 1 95 ? 17.105 -4.257 -24.245 1.00 68.38 95 LEU A CA 1
ATOM 771 C C . LEU A 1 95 ? 17.876 -5.523 -24.690 1.00 68.38 95 LEU A C 1
ATOM 773 O O . LEU A 1 95 ? 18.483 -6.178 -23.844 1.00 68.38 95 LEU A O 1
ATOM 777 N N . PRO A 1 96 ? 17.933 -5.878 -25.994 1.00 55.31 96 PRO A N 1
ATOM 778 C CA . PRO A 1 96 ? 18.292 -7.244 -26.390 1.00 55.31 96 PRO A CA 1
ATOM 779 C C . PRO A 1 96 ? 19.764 -7.658 -26.254 1.00 55.31 96 PRO A C 1
ATOM 781 O O . PRO A 1 96 ? 20.036 -8.827 -26.469 1.00 55.31 96 PRO A O 1
ATOM 784 N N . ASN A 1 97 ? 20.734 -6.768 -25.987 1.00 53.72 97 ASN A N 1
ATOM 785 C CA . ASN A 1 97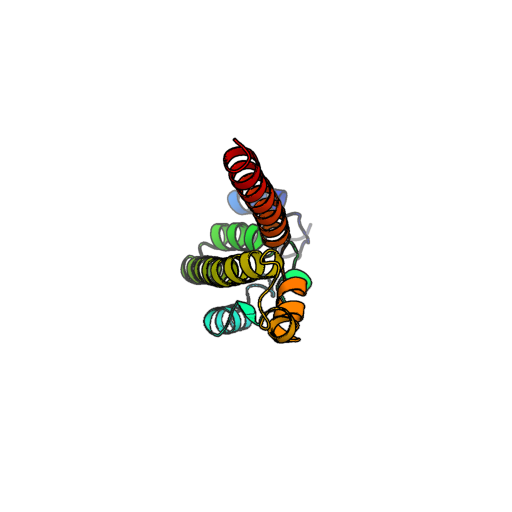 ? 22.153 -7.087 -26.255 1.00 53.72 97 ASN A CA 1
ATOM 786 C C . ASN A 1 97 ? 23.204 -6.319 -25.423 1.00 53.72 97 ASN A C 1
ATOM 788 O O . ASN A 1 97 ? 24.299 -6.053 -25.920 1.00 53.72 97 ASN A O 1
ATOM 792 N N . SER A 1 98 ? 22.946 -5.950 -24.167 1.00 52.34 98 SER A N 1
ATOM 793 C CA . SER A 1 98 ? 24.052 -5.495 -23.310 1.00 52.34 98 SER A CA 1
ATOM 794 C C . SER A 1 98 ? 24.663 -6.688 -22.572 1.00 52.34 98 SER A C 1
ATOM 796 O O . SER A 1 98 ? 23.963 -7.486 -21.951 1.00 52.34 98 SER A O 1
ATOM 798 N N . SER A 1 99 ? 25.992 -6.771 -22.555 1.00 52.03 99 SER A N 1
ATOM 799 C CA . SER A 1 99 ? 26.785 -7.586 -21.617 1.00 52.03 99 SER A CA 1
ATOM 800 C C . SER A 1 99 ? 26.501 -7.264 -20.131 1.00 52.03 99 SER A C 1
ATOM 802 O O . SER A 1 99 ? 27.053 -7.888 -19.225 1.00 52.03 99 SER A O 1
ATOM 804 N N . GLU A 1 100 ? 25.614 -6.296 -19.875 1.00 52.19 100 GLU A N 1
ATOM 805 C CA . GLU A 1 100 ? 25.053 -5.927 -18.577 1.00 52.19 100 GLU A CA 1
ATOM 806 C C . GLU A 1 100 ? 23.716 -6.611 -18.247 1.00 52.19 100 GLU A C 1
ATOM 808 O O . GLU A 1 100 ? 23.370 -6.692 -17.071 1.00 52.19 100 GLU A O 1
ATOM 813 N N . SER A 1 101 ? 22.999 -7.186 -19.222 1.00 50.06 101 SER A N 1
ATOM 814 C CA . SER A 1 101 ? 21.806 -8.020 -18.968 1.00 50.06 101 SER A CA 1
ATOM 815 C C . SER A 1 101 ? 22.132 -9.204 -18.044 1.00 50.06 101 SER A C 1
ATOM 817 O O . SER A 1 101 ? 21.413 -9.483 -17.086 1.00 50.06 101 SER A O 1
ATOM 819 N N . SER A 1 102 ? 23.304 -9.816 -18.235 1.00 50.28 102 SER A N 1
ATOM 820 C CA . SER A 1 102 ? 23.867 -10.850 -17.361 1.00 50.28 102 SER A CA 1
ATOM 821 C C . SER A 1 102 ? 24.323 -10.332 -15.993 1.00 50.28 102 SER A C 1
ATOM 823 O O . SER A 1 102 ? 24.359 -11.110 -15.045 1.00 50.28 102 SER A O 1
ATOM 825 N N . LYS A 1 103 ? 24.646 -9.037 -15.860 1.00 50.19 103 LYS A N 1
ATOM 826 C CA . LYS A 1 103 ? 25.012 -8.417 -14.573 1.00 50.19 103 LYS A CA 1
ATOM 827 C C . LYS A 1 103 ? 23.800 -7.990 -13.753 1.00 50.19 103 LYS A C 1
ATOM 829 O O . LYS A 1 103 ? 23.974 -7.706 -12.579 1.00 50.19 103 LYS A O 1
ATOM 834 N N . MET A 1 104 ? 22.603 -7.913 -14.340 1.00 50.09 104 MET A N 1
ATOM 835 C CA . MET A 1 104 ? 21.399 -7.458 -13.637 1.00 50.09 104 MET A CA 1
ATOM 836 C C . MET A 1 104 ? 20.372 -8.557 -13.342 1.00 50.09 104 MET A C 1
ATOM 838 O O . MET A 1 104 ? 19.408 -8.297 -12.617 1.00 50.09 104 MET A O 1
ATOM 842 N N . ASN A 1 105 ? 20.700 -9.809 -13.686 1.00 54.31 105 ASN A N 1
ATOM 843 C CA . ASN A 1 105 ? 20.329 -11.001 -12.904 1.00 54.31 105 ASN A CA 1
ATOM 844 C C . ASN A 1 105 ? 20.977 -10.988 -11.498 1.00 54.31 105 ASN A C 1
ATOM 846 O O . ASN A 1 105 ? 21.390 -12.018 -10.979 1.00 54.31 105 ASN A O 1
ATOM 850 N N . ASN A 1 106 ? 21.096 -9.811 -10.883 1.00 66.25 106 ASN A N 1
ATOM 851 C CA . ASN A 1 106 ? 21.499 -9.670 -9.500 1.00 66.25 106 ASN A CA 1
ATOM 852 C C . ASN A 1 106 ? 20.311 -10.054 -8.626 1.00 66.25 106 ASN A C 1
ATOM 854 O O . ASN A 1 106 ? 19.184 -9.604 -8.866 1.00 66.25 106 ASN A O 1
ATOM 858 N N . ASP A 1 107 ? 20.584 -10.819 -7.573 1.00 75.62 107 ASP A N 1
ATOM 859 C CA . ASP A 1 107 ? 19.592 -11.268 -6.594 1.00 75.62 107 ASP A CA 1
ATOM 860 C C . ASP A 1 107 ? 18.699 -10.113 -6.104 1.00 75.62 107 ASP A C 1
ATOM 862 O O . ASP A 1 107 ? 17.491 -10.275 -5.950 1.00 75.62 107 ASP A O 1
ATOM 866 N N . HIS A 1 108 ? 19.249 -8.901 -5.974 1.00 80.38 108 HIS A N 1
ATOM 867 C CA . HIS A 1 108 ? 18.518 -7.700 -5.556 1.00 80.38 108 HIS A CA 1
ATOM 868 C C . HIS A 1 108 ? 17.407 -7.244 -6.515 1.00 80.38 108 HIS A C 1
ATOM 870 O O . HIS A 1 108 ? 16.377 -6.747 -6.055 1.00 80.38 108 HIS A O 1
ATOM 876 N N . THR A 1 109 ? 17.579 -7.391 -7.833 1.00 86.25 109 THR A N 1
ATOM 877 C CA . THR A 1 109 ? 16.533 -7.050 -8.815 1.00 86.25 109 THR A CA 1
ATOM 878 C C . THR A 1 109 ? 15.395 -8.054 -8.715 1.00 86.25 109 THR A C 1
ATOM 880 O O . THR A 1 109 ? 14.231 -7.670 -8.675 1.00 86.25 109 THR A O 1
ATOM 883 N N . GLN A 1 110 ? 15.726 -9.341 -8.603 1.00 86.00 110 GLN A N 1
ATOM 884 C CA . GLN A 1 110 ? 14.737 -10.411 -8.482 1.00 86.00 110 GLN A CA 1
ATOM 885 C C . GLN A 1 110 ? 13.962 -10.323 -7.163 1.00 86.00 110 GLN A C 1
ATOM 887 O O . GLN A 1 110 ? 12.750 -10.524 -7.142 1.00 86.00 110 GLN A O 1
ATOM 892 N N . VAL A 1 111 ? 14.637 -9.965 -6.068 1.00 90.19 111 VAL A N 1
ATOM 893 C CA . VAL A 1 111 ? 13.991 -9.674 -4.780 1.00 90.19 111 VAL A CA 1
ATOM 894 C C . VAL A 1 111 ? 13.035 -8.484 -4.907 1.00 90.19 111 VAL A C 1
ATOM 896 O O . VAL A 1 111 ? 11.901 -8.571 -4.445 1.00 90.19 111 VAL A O 1
ATOM 899 N N . PHE A 1 112 ? 13.439 -7.408 -5.588 1.00 93.44 112 PHE A N 1
ATOM 900 C CA . PHE A 1 112 ? 12.564 -6.256 -5.828 1.00 93.44 112 PHE A CA 1
ATOM 901 C C . PHE A 1 112 ? 11.348 -6.600 -6.704 1.00 93.44 112 PHE A C 1
ATOM 903 O O . PHE A 1 112 ? 10.233 -6.204 -6.389 1.00 93.44 112 PHE A O 1
ATOM 910 N N . LEU A 1 113 ? 11.526 -7.385 -7.770 1.00 93.19 113 LEU A N 1
ATOM 911 C CA . LEU A 1 113 ? 10.417 -7.817 -8.628 1.00 93.19 113 LEU A CA 1
ATOM 912 C C . LEU A 1 113 ? 9.391 -8.673 -7.866 1.00 93.19 113 LEU A C 1
ATOM 914 O O . LEU A 1 113 ? 8.188 -8.570 -8.103 1.00 93.19 113 LEU A O 1
ATOM 918 N N . LYS A 1 114 ? 9.845 -9.487 -6.905 1.00 93.50 114 LYS A N 1
ATOM 919 C CA . LYS A 1 114 ? 8.958 -10.263 -6.024 1.00 93.50 114 LYS A CA 1
ATOM 920 C C . LYS A 1 114 ? 8.207 -9.390 -5.016 1.00 93.50 114 LYS A C 1
ATOM 922 O O . LYS A 1 114 ? 7.093 -9.752 -4.637 1.00 93.50 114 LYS A O 1
ATOM 927 N N . SER A 1 115 ? 8.776 -8.247 -4.626 1.00 96.50 115 SER A N 1
ATOM 928 C CA . SER A 1 115 ? 8.151 -7.312 -3.684 1.00 96.50 115 SER A CA 1
ATOM 929 C C . SER A 1 115 ? 7.149 -6.345 -4.308 1.00 96.50 115 SER A C 1
ATOM 931 O O . SER A 1 115 ? 6.602 -5.500 -3.593 1.00 96.50 115 SER A O 1
ATOM 933 N N . LEU A 1 116 ? 6.899 -6.434 -5.619 1.00 96.88 116 LEU A N 1
ATOM 934 C CA . LEU A 1 116 ? 5.968 -5.544 -6.307 1.00 96.88 116 LEU A CA 1
ATOM 935 C C . LEU A 1 116 ? 4.523 -5.766 -5.856 1.00 96.88 116 LEU A C 1
ATOM 937 O O . LEU A 1 116 ? 4.001 -6.887 -5.847 1.00 96.88 116 LEU A O 1
ATOM 941 N N . THR A 1 117 ? 3.867 -4.660 -5.538 1.00 97.94 117 THR A N 1
ATOM 942 C CA . THR A 1 117 ? 2.424 -4.588 -5.299 1.00 97.94 117 THR A CA 1
ATOM 943 C C . THR A 1 117 ? 1.643 -4.812 -6.597 1.00 97.94 117 THR A C 1
ATOM 945 O O . THR A 1 117 ? 2.205 -4.772 -7.690 1.00 97.94 117 THR A O 1
ATOM 948 N N . SER A 1 118 ? 0.333 -5.045 -6.496 1.00 97.19 118 SER A N 1
ATOM 949 C CA . SER A 1 118 ? -0.545 -5.270 -7.652 1.00 97.19 118 SER A CA 1
ATOM 950 C C . SER A 1 118 ? -0.455 -4.124 -8.657 1.00 97.19 118 SER A C 1
ATOM 952 O O . SER A 1 118 ? -0.205 -4.368 -9.825 1.00 97.19 118 SER A O 1
ATOM 954 N N . ILE A 1 119 ? -0.546 -2.873 -8.190 1.00 96.62 119 ILE A N 1
ATOM 955 C CA . ILE A 1 119 ? -0.481 -1.704 -9.079 1.00 96.62 119 ILE A CA 1
ATOM 956 C C . ILE A 1 119 ? 0.879 -1.570 -9.774 1.00 96.62 119 ILE A C 1
ATOM 958 O O . ILE A 1 119 ? 0.945 -1.164 -10.927 1.00 96.62 119 ILE A O 1
ATOM 962 N N . GLU A 1 120 ? 1.972 -1.932 -9.099 1.00 96.62 120 GLU A N 1
ATOM 963 C CA . GLU A 1 120 ? 3.308 -1.902 -9.701 1.00 96.62 120 GLU A CA 1
ATOM 964 C C . GLU A 1 120 ? 3.489 -3.013 -10.743 1.00 96.62 120 GLU A C 1
ATOM 966 O O . GLU A 1 120 ? 4.139 -2.788 -11.761 1.00 96.62 120 GLU A O 1
ATOM 971 N N . LYS A 1 121 ? 2.908 -4.196 -10.512 1.00 95.12 121 LYS A N 1
ATOM 972 C CA . LYS A 1 121 ? 2.892 -5.294 -11.491 1.00 95.12 121 LYS A CA 1
ATOM 973 C C . LYS A 1 121 ? 2.124 -4.886 -12.743 1.00 95.12 121 LYS A C 1
ATOM 975 O O . LYS A 1 121 ? 2.681 -4.987 -13.831 1.00 95.12 121 LYS A O 1
ATOM 980 N N . ASP A 1 122 ? 0.928 -4.328 -12.571 1.00 94.44 122 ASP A N 1
ATOM 981 C CA . ASP A 1 122 ? 0.108 -3.829 -13.677 1.00 94.44 122 ASP A CA 1
ATOM 982 C C . ASP A 1 122 ? 0.877 -2.765 -14.485 1.00 94.44 122 ASP A C 1
ATOM 984 O O . ASP A 1 122 ? 0.956 -2.826 -15.710 1.00 94.44 122 ASP A O 1
ATOM 988 N N . MET A 1 123 ? 1.539 -1.819 -13.804 1.00 92.69 123 MET A N 1
ATOM 989 C CA . MET A 1 123 ? 2.368 -0.799 -14.461 1.00 92.69 123 MET A CA 1
ATOM 990 C C . MET A 1 123 ? 3.561 -1.390 -15.222 1.00 92.69 123 MET A C 1
ATOM 992 O O . MET A 1 123 ? 3.913 -0.892 -16.293 1.00 92.69 123 MET A O 1
ATOM 996 N N . LEU A 1 124 ? 4.196 -2.435 -14.690 1.00 91.19 124 LEU A N 1
ATOM 997 C CA . LEU A 1 124 ? 5.297 -3.116 -15.364 1.00 91.19 124 LEU A CA 1
ATOM 998 C C . LEU A 1 124 ? 4.815 -3.822 -16.636 1.00 91.19 124 LEU A C 1
ATOM 1000 O O . LEU A 1 124 ? 5.447 -3.682 -17.685 1.00 91.19 124 LEU A O 1
ATOM 1004 N N . GLU A 1 125 ? 3.693 -4.533 -16.562 1.00 89.44 125 GLU A N 1
ATOM 1005 C CA . GLU A 1 125 ? 3.084 -5.204 -17.711 1.00 89.44 125 GLU A CA 1
ATOM 1006 C C . GLU A 1 125 ? 2.706 -4.194 -18.803 1.00 89.44 125 GLU A C 1
ATOM 1008 O O . GLU A 1 125 ? 3.136 -4.336 -19.949 1.00 89.44 125 GLU A O 1
ATOM 1013 N N . GLU A 1 126 ? 2.031 -3.102 -18.453 1.00 88.25 126 GLU A N 1
ATOM 1014 C CA . GLU A 1 126 ? 1.681 -2.043 -19.409 1.00 88.25 126 GLU A CA 1
ATOM 1015 C C . GLU A 1 126 ? 2.921 -1.384 -20.038 1.00 88.25 126 GLU A C 1
ATOM 1017 O O . GLU A 1 126 ? 2.973 -1.131 -21.249 1.00 88.25 126 GLU A O 1
ATOM 1022 N N . SER A 1 127 ? 3.976 -1.162 -19.245 1.00 84.44 127 SER A N 1
ATOM 1023 C CA . SER A 1 127 ? 5.239 -0.614 -19.757 1.00 84.44 127 SER A CA 1
ATOM 1024 C C . SER A 1 127 ? 5.903 -1.540 -20.785 1.00 84.44 127 SER A C 1
ATOM 1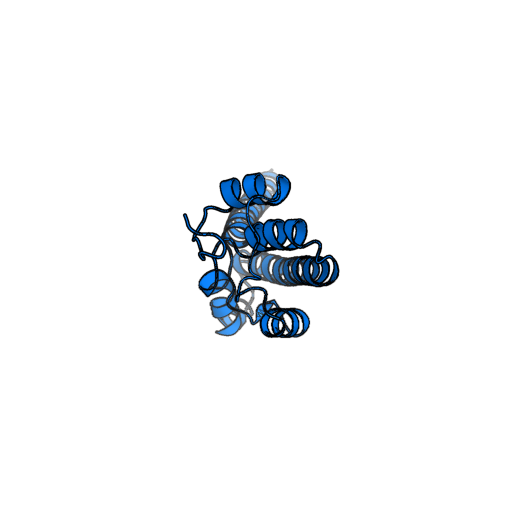026 O O . SER A 1 127 ? 6.433 -1.062 -21.792 1.00 84.44 127 SER A O 1
ATOM 1028 N N . SER A 1 128 ? 5.815 -2.860 -20.581 1.00 78.88 128 SER A N 1
ATOM 1029 C CA . SER A 1 128 ? 6.366 -3.871 -21.490 1.00 78.88 128 SER A CA 1
ATOM 1030 C C . SER A 1 128 ? 5.665 -3.864 -22.852 1.00 78.88 128 SER A C 1
ATOM 1032 O O . SER A 1 128 ? 6.312 -3.849 -23.904 1.00 78.88 128 SER A O 1
ATOM 1034 N N . ILE A 1 129 ? 4.331 -3.771 -22.839 1.00 76.94 129 ILE A N 1
ATOM 1035 C CA . ILE A 1 129 ? 3.493 -3.744 -24.041 1.00 76.94 129 ILE A CA 1
ATOM 1036 C C . ILE A 1 129 ? 3.782 -2.479 -24.853 1.00 76.94 129 ILE A C 1
ATOM 1038 O O . ILE A 1 129 ? 4.022 -2.556 -26.062 1.00 76.94 129 ILE A O 1
ATOM 1042 N N . SER A 1 130 ? 3.807 -1.319 -24.194 1.00 76.81 130 SER A N 1
ATOM 1043 C CA . SER A 1 130 ? 4.081 -0.029 -24.836 1.00 76.81 130 SER A CA 1
ATOM 1044 C C . SER A 1 130 ? 5.474 0.018 -25.471 1.00 76.81 130 SER A C 1
ATOM 1046 O O . SER A 1 130 ? 5.637 0.486 -26.607 1.00 76.81 130 SER A O 1
ATOM 1048 N N . TYR A 1 131 ? 6.483 -0.538 -24.790 1.00 73.75 131 TYR A N 1
ATOM 1049 C CA . TYR A 1 131 ? 7.832 -0.649 -25.338 1.00 73.75 131 TYR A CA 1
ATOM 1050 C C . TYR A 1 131 ? 7.858 -1.518 -26.601 1.00 73.75 131 TYR A C 1
ATOM 1052 O O . TYR A 1 131 ? 8.397 -1.102 -27.629 1.00 73.75 131 TYR A O 1
ATOM 1060 N N . PHE A 1 132 ? 7.227 -2.695 -26.562 1.00 71.69 132 PHE A N 1
ATOM 1061 C CA . PHE A 1 132 ? 7.152 -3.604 -27.707 1.00 71.69 132 PHE A CA 1
ATOM 1062 C C . PHE A 1 132 ? 6.451 -2.968 -28.916 1.00 71.69 132 PHE A C 1
ATOM 1064 O O . PHE A 1 132 ? 6.960 -3.028 -30.039 1.00 71.69 132 PHE A O 1
ATOM 1071 N N . GLN A 1 133 ? 5.313 -2.303 -28.699 1.00 75.94 133 GLN A N 1
ATOM 1072 C CA . GLN A 1 133 ? 4.593 -1.583 -29.754 1.00 75.94 133 GLN A CA 1
ATOM 1073 C C . GLN A 1 133 ? 5.454 -0.474 -30.374 1.00 75.94 133 GLN A C 1
ATOM 1075 O O . GLN A 1 133 ? 5.528 -0.360 -31.600 1.00 75.94 133 GLN A O 1
ATOM 1080 N N . SER A 1 134 ? 6.149 0.302 -29.540 1.00 76.62 134 SER A N 1
ATOM 1081 C CA . SER A 1 134 ? 7.030 1.387 -29.983 1.00 76.62 134 SER A CA 1
ATOM 1082 C C . SER A 1 134 ? 8.219 0.867 -30.797 1.00 76.62 134 SER A C 1
ATOM 1084 O O . SER A 1 134 ? 8.526 1.403 -31.864 1.00 76.62 134 SER A O 1
ATOM 1086 N N . ALA A 1 135 ? 8.863 -0.212 -30.345 1.00 71.69 135 ALA A N 1
ATOM 1087 C CA . ALA A 1 135 ? 9.963 -0.851 -31.062 1.00 71.69 135 ALA A CA 1
ATOM 1088 C C . ALA A 1 135 ? 9.516 -1.392 -32.433 1.00 71.69 135 ALA A C 1
ATOM 1090 O O . ALA A 1 135 ? 10.191 -1.156 -33.439 1.00 71.69 135 ALA A O 1
ATOM 1091 N N . ASN A 1 136 ? 8.351 -2.043 -32.500 1.00 71.69 136 ASN A N 1
ATOM 1092 C CA . ASN A 1 136 ? 7.785 -2.543 -33.755 1.00 71.69 136 ASN A CA 1
ATOM 1093 C C . ASN A 1 136 ? 7.414 -1.413 -34.720 1.00 71.69 136 ASN A C 1
ATOM 1095 O O . ASN A 1 136 ? 7.709 -1.508 -35.911 1.00 71.69 136 ASN A O 1
ATOM 1099 N N . ALA A 1 137 ? 6.831 -0.318 -34.225 1.00 75.44 137 ALA A N 1
ATOM 1100 C CA . ALA A 1 137 ? 6.518 0.849 -35.047 1.00 75.44 137 ALA A CA 1
ATOM 1101 C C . ALA A 1 137 ? 7.780 1.452 -35.692 1.00 75.44 137 ALA A C 1
ATOM 1103 O O . ALA A 1 137 ? 7.760 1.826 -36.868 1.00 75.44 137 ALA A O 1
ATOM 1104 N N . LEU A 1 138 ? 8.896 1.503 -34.957 1.00 69.38 138 LEU A N 1
ATOM 1105 C CA . LEU A 1 138 ? 10.188 1.944 -35.490 1.00 69.38 138 LEU A CA 1
ATOM 1106 C C . LEU A 1 138 ? 10.751 0.965 -36.528 1.00 69.38 138 LEU A C 1
ATOM 1108 O O . LEU A 1 138 ? 11.259 1.406 -37.561 1.00 69.38 138 LEU A O 1
ATOM 1112 N N . TYR A 1 139 ? 10.629 -0.344 -36.297 1.00 61.78 139 TYR A N 1
ATOM 1113 C CA . TYR A 1 139 ? 11.052 -1.368 -37.257 1.00 61.78 139 TYR A CA 1
ATOM 1114 C C . TYR A 1 139 ? 10.256 -1.294 -38.564 1.00 61.78 139 TYR A C 1
ATOM 1116 O O . TYR A 1 139 ? 10.852 -1.210 -39.637 1.00 61.78 139 TYR A O 1
ATOM 1124 N N . CYS A 1 140 ? 8.925 -1.224 -38.499 1.00 58.62 140 CYS A N 1
ATOM 1125 C CA . CYS A 1 140 ? 8.067 -1.117 -39.682 1.00 58.62 140 CYS A CA 1
ATOM 1126 C C . CYS A 1 140 ? 8.306 0.170 -40.488 1.00 58.62 140 CYS A C 1
ATOM 1128 O O . CYS A 1 140 ? 8.046 0.200 -41.690 1.00 58.62 140 CYS A O 1
ATOM 1130 N N . ARG A 1 141 ? 8.824 1.232 -39.859 1.00 57.81 141 ARG A N 1
ATOM 1131 C CA . ARG A 1 141 ? 9.1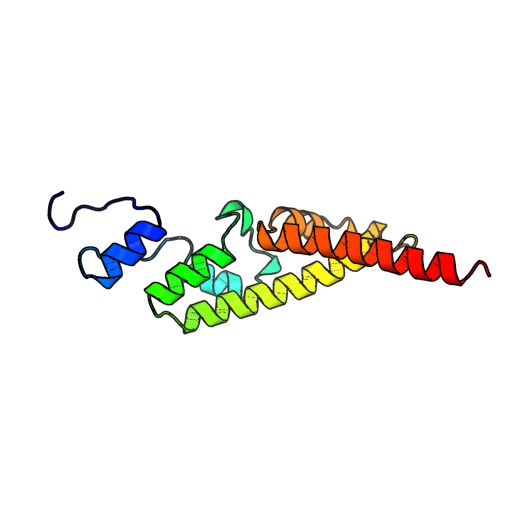77 2.487 -40.538 1.00 57.81 141 ARG A CA 1
ATOM 1132 C C . ARG A 1 141 ? 10.536 2.435 -41.244 1.00 57.81 141 ARG A C 1
ATOM 1134 O O . ARG A 1 141 ? 10.757 3.226 -42.152 1.00 57.81 141 ARG A O 1
ATOM 1141 N N . ARG A 1 142 ? 11.432 1.529 -40.837 1.00 52.94 142 ARG A N 1
ATOM 1142 C CA . ARG A 1 142 ? 12.791 1.382 -41.392 1.00 52.94 142 ARG A CA 1
ATOM 1143 C C . ARG A 1 142 ? 12.864 0.486 -42.633 1.00 52.94 142 ARG A C 1
ATOM 1145 O O . ARG A 1 142 ? 13.866 0.529 -43.330 1.00 52.94 142 ARG A O 1
ATOM 1152 N N . VAL A 1 143 ? 11.831 -0.319 -42.896 1.00 53.81 143 VAL A N 1
ATOM 1153 C CA . VAL A 1 143 ? 11.757 -1.272 -44.027 1.00 53.81 143 VAL A CA 1
ATOM 1154 C C . VAL A 1 143 ? 11.027 -0.655 -45.239 1.00 53.81 143 VAL A C 1
ATOM 1156 O O . VAL A 1 143 ? 10.324 -1.340 -45.973 1.00 53.81 143 VAL A O 1
ATOM 1159 N N . LYS A 1 144 ? 11.154 0.657 -45.453 1.00 44.91 144 LYS A N 1
ATOM 1160 C CA . LYS A 1 144 ? 10.634 1.347 -46.642 1.00 44.91 144 LYS A CA 1
ATOM 1161 C C . LYS A 1 144 ? 11.718 2.172 -47.306 1.00 44.91 144 LYS A C 1
ATOM 1163 O O . LYS A 1 144 ? 12.489 2.807 -46.556 1.00 44.91 144 LYS A O 1
#

pLDDT: mean 86.23, std 13.78, range [44.91, 97.94]

Secondary structure (DSSP, 8-state):
--TT------HHHHHHHHHTTS---PPPGGGSHHHHHHHHH-TTSS-HHHH-TTHHHHHHHHHHHHT-HHHHHHHHHHHHHHHHHHHHHHHHHH-TT-TTHHHH--HHHHHHHHT--HHHHHHHHHHHHHHHHHHHHHHHHH--

Organism: Cryptosporidium parvum (strain Iowa II) (NCBI:txid353152)

=== Feature glossary ===
Annotated list of the representations used here:

Nearest PDB structures. The Foldseek neighbor list gives the closest experimentally determined structures in the PDB, ranked by structural alignment. TM-score near 1 means near-identical fold; near 0.3 means only rough topology match. This is how one finds what a novel AlphaFold prediction most resembles in the solved-structure universe.

Foldseek 3Di. Foldseek's 3Di representation compresses backbone geometry into a per-residue letter drawn from a learned twenty-state alphabet. It captures the tertiary interaction pattern around each residue — which residues are packed against it in space, regardless of where they are in sequence.

Radius of gyration, Cα contacts, bounding box. Radius of gyration (Rg) is the root-mean-square distance of Cα atoms from their centroid — a single number for overall size and compactness. A globular domain of N residues has Rg ≈ 2.2·N^0.38 Å; an extended or disordered chain has a much larger Rg. The Cα contact count is the number of residue pairs whose Cα atoms are within 8 Å and are more than four positions apart in sequence — a standard proxy for tertiary packing density. The bounding box is the smallest axis-aligned box enclosing all Cα atoms.

InterPro / GO / CATH / organism. The annotation block draws on four external resources. InterPro: which protein families and domains the sequence belongs to. GO: standardized terms for what the protein does, what process it participates in, and where in the cell it acts. CATH: which structural fold it has in the CATH hierarchy. Organism: the species of origin.

mmCIF coordinates. The mmCIF block holds the 3D Cartesian coordinates of each backbone atom (N, Cα, C, O) in ångströms. mmCIF is the PDB's canonical archive format — a tagged-loop text representation of the atomic model.

pLDDT. pLDDT is the predicted lDDT-Cα score: AlphaFold's confidence that the local environment of each residue (all inter-atomic distances within 15 Å) is correctly placed. It is a per-residue number between 0 and 100, with higher meaning more reliable.

Backbone torsions (φ/ψ). φ (phi) and ψ (psi) are the two rotatable backbone dihedrals per residue: φ is the C(i-1)–N–Cα–C torsion, ψ is the N–Cα–C–N(i+1) torsion, both in degrees on (−180°, 180°]. α-helical residues cluster near (−60°, −45°); β-strand residues near (−120°, +130°). A Ramachandran plot is simply a scatter of (φ, ψ) for every residue.

B-factor. For experimental (PDB) structures, the B-factor (temperature factor) quantifies the positional spread of each atom in the crystal — a combination of thermal vibration and static disorder — in units of Å². High B-factors mark flexible loops or poorly resolved regions; low B-factors mark the rigid, well-ordered core.

Secondary structure (3-state, P-SEA). SS3 is a coarse helix/strand/coil call (letters a/b/c) made by the P-SEA algorithm from inter-Cα distances and dihedrals. It is less detailed than DSSP but needs only Cα positions.

Predicted aligned error. Predicted aligned error is AlphaFold's pairwise confidence. Unlike pLDDT (per-residue), PAE is per-residue-pair and captures whether two parts of the structure are correctly placed relative to each other. Units are ångströms of expected positional error.

Solvent-accessible surface area. Solvent-accessible surface area (SASA) is the area in Å² traced out by the centre of a 1.4 Å probe sphere (a water molecule) rolled over the protein's van der Waals surface (Shrake–Rupley / Lee–Richards con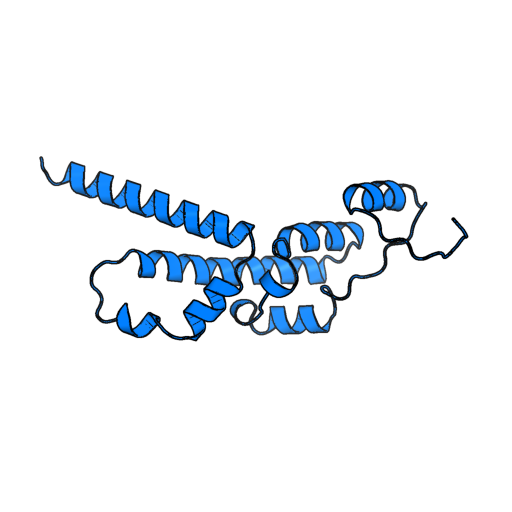struction). Buried residues have near-zero SASA; fully exposed residues can exceed 200 Å². The total SASA scales roughly with the number of surface residues.

Secondary structure (8-state, DSSP). The SS8 string is DSSP's per-residue secondary-structure call. α-helix (H) means an i→i+4 H-bond ladder; β-strand (E) means the residue participates in a β-sheet; 3₁₀ (G) and π (I) are tighter and wider helices; T/S are turns/bends; '-' is loop.

Rendered structure images. Structure images are PyMOL renders from six orthogonal camera directions. Cartoon representation draws helices as coils and strands as arrows; sticks shows the backbone as bonds; surface shows the solvent-excluded envelope. Rainbow coloring maps sequence position to hue (blue→red, N→C); chain coloring assigns a distinct color per polypeptide.

Sequence. The amino-acid sequence is the protein's primary structure: the linear order of residues from the N-terminus to the C-terminus, written in one-letter code. Everything else here — the 3D coordinates, the secondary structure, the domain annotations — is ultimately a consequence of this string.

Contact-map, Ramachandran, and PAE plots. Three diagnostic plots accompany the record. The Cα contact map visualizes the tertiary structure as a 2D adjacency matrix (8 Å cutoff, sequence-local contacts suppressed). The Ramachandran plot shows the distribution of backbone (φ, ψ) torsions, with points in the α and β basins reflecting secondary structure content. The PAE plot shows AlphaFold's inter-residue confidence as a color matrix.